Protein AF-A0A0L8H7U5-F1 (afdb_monomer)

Foldseek 3Di:
DAAADQDDDPQPVLVVVLCVVCVVVPHDCSPDHFPSVCSVVQVVVCVVVVH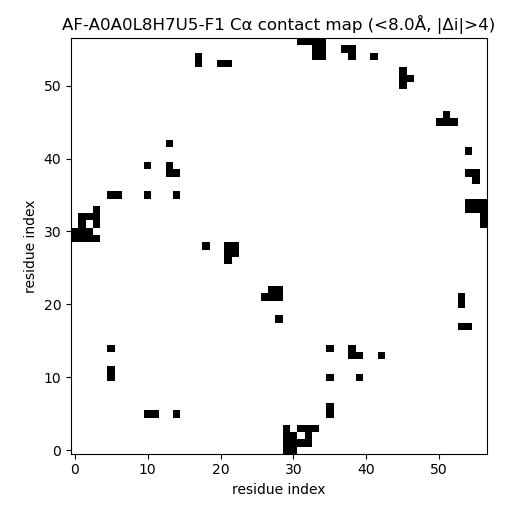DDHGHD

Solvent-accessible surface area (backbone atoms only — not comparable to full-atom values): 3581 Å² total; per-residue (Å²): 136,58,79,64,74,78,78,73,90,85,46,59,66,55,49,52,48,47,43,50,51,34,47,75,75,72,47,66,47,54,74,45,54,66,45,70,92,48,38,66,62,50,50,51,50,23,60,78,66,76,45,88,70,89,69,65,94

Structure (mmCIF, N/CA/C/O backbone):
data_AF-A0A0L8H7U5-F1
#
_entry.id   AF-A0A0L8H7U5-F1
#
loop_
_atom_site.group_PDB
_atom_site.id
_atom_site.type_symbol
_atom_site.label_atom_id
_atom_site.label_alt_id
_atom_site.label_comp_id
_atom_site.label_asym_id
_atom_site.label_entity_id
_atom_site.label_seq_id
_atom_site.pdbx_PDB_ins_code
_atom_site.Cartn_x
_atom_site.Cartn_y
_atom_site.Cartn_z
_atom_site.occupancy
_atom_site.B_iso_or_equiv
_atom_site.auth_seq_id
_atom_site.auth_comp_id
_atom_site.auth_asym_id
_atom_site.auth_atom_id
_atom_site.pdbx_PDB_model_num
ATOM 1 N N . HIS A 1 1 ? 4.909 -6.671 -17.440 1.00 51.00 1 HIS A N 1
ATOM 2 C CA . HIS A 1 1 ? 5.280 -7.131 -16.091 1.00 51.00 1 HIS A CA 1
ATOM 3 C C . HIS A 1 1 ? 5.923 -5.949 -15.400 1.00 51.00 1 HIS A C 1
ATOM 5 O O . HIS A 1 1 ? 6.949 -5.498 -15.892 1.00 51.00 1 HIS A O 1
ATOM 11 N N . ILE A 1 2 ? 5.292 -5.385 -14.372 1.00 54.44 2 ILE A N 1
ATOM 12 C CA . ILE A 1 2 ? 5.992 -4.454 -13.484 1.00 54.44 2 ILE A CA 1
ATOM 13 C C . ILE A 1 2 ? 6.463 -5.316 -12.307 1.00 54.44 2 ILE A C 1
ATOM 15 O O . ILE A 1 2 ? 5.802 -6.280 -11.929 1.00 54.44 2 ILE A O 1
ATOM 19 N N . ILE A 1 3 ? 7.695 -5.107 -11.871 1.00 63.97 3 ILE A N 1
ATOM 20 C CA . ILE A 1 3 ? 8.276 -5.743 -10.691 1.00 63.97 3 ILE A CA 1
ATOM 21 C C . ILE A 1 3 ? 8.832 -4.559 -9.918 1.00 63.97 3 ILE A C 1
ATOM 23 O O . ILE A 1 3 ? 9.720 -3.883 -10.434 1.00 63.97 3 ILE A O 1
ATOM 27 N N . ASP A 1 4 ? 8.262 -4.280 -8.750 1.00 69.81 4 ASP A N 1
ATOM 28 C CA . ASP A 1 4 ? 8.712 -3.212 -7.859 1.00 69.81 4 ASP A CA 1
ATOM 29 C C . ASP A 1 4 ? 9.551 -3.837 -6.739 1.00 69.81 4 ASP A C 1
ATOM 31 O O . ASP A 1 4 ? 8.995 -4.398 -5.794 1.00 69.81 4 ASP A O 1
ATOM 35 N N . PRO A 1 5 ? 10.885 -3.887 -6.870 1.00 75.38 5 PRO A N 1
ATOM 36 C CA . PRO A 1 5 ? 11.729 -4.353 -5.786 1.00 75.38 5 PRO A CA 1
ATOM 37 C C . PRO A 1 5 ? 11.784 -3.293 -4.683 1.00 75.38 5 PRO A C 1
ATOM 39 O O . PRO A 1 5 ? 11.843 -2.094 -4.964 1.00 75.38 5 PRO A O 1
ATOM 42 N N . GLN A 1 6 ? 11.873 -3.723 -3.421 1.00 76.94 6 GLN A N 1
ATOM 43 C CA . GLN A 1 6 ? 12.267 -2.797 -2.361 1.00 76.94 6 GLN A CA 1
ATOM 44 C C . GLN A 1 6 ? 13.604 -2.129 -2.738 1.00 76.94 6 GLN A C 1
ATOM 46 O O . GLN A 1 6 ? 14.540 -2.780 -3.218 1.00 76.94 6 GLN A O 1
ATOM 51 N N . VAL A 1 7 ? 13.712 -0.831 -2.500 1.00 76.62 7 VAL A N 1
ATOM 52 C CA . VAL A 1 7 ? 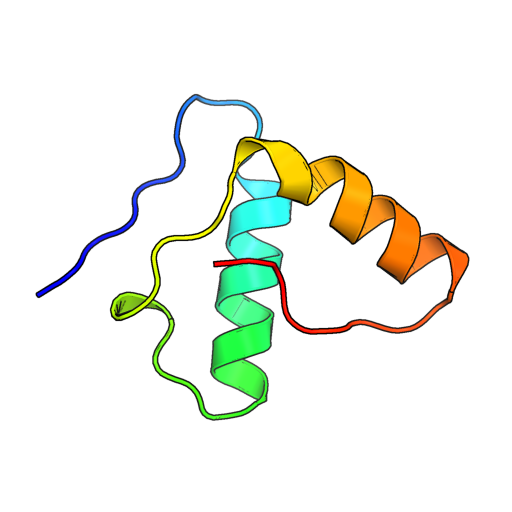14.926 -0.053 -2.703 1.00 76.62 7 VAL A CA 1
ATOM 53 C C . VAL A 1 7 ? 15.676 -0.012 -1.376 1.00 76.62 7 VAL A C 1
ATOM 55 O O . VAL A 1 7 ? 15.230 0.576 -0.395 1.00 76.62 7 VAL A O 1
ATOM 58 N N . GLY A 1 8 ? 16.851 -0.639 -1.347 1.00 71.56 8 GLY A N 1
ATOM 59 C CA . GLY A 1 8 ? 17.704 -0.703 -0.159 1.00 71.56 8 GLY A CA 1
ATOM 60 C C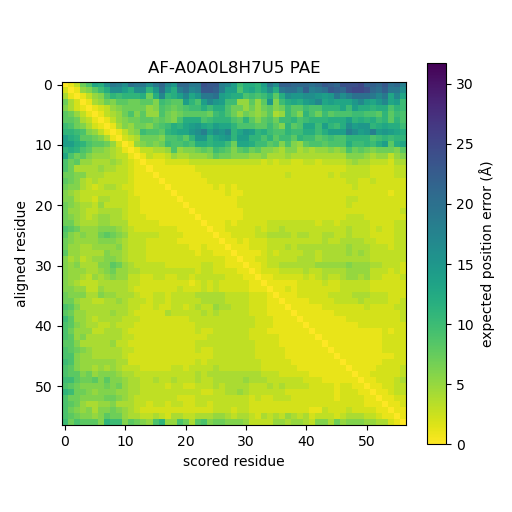 . GLY A 1 8 ? 17.380 -1.872 0.779 1.00 71.56 8 GLY A C 1
ATOM 61 O O . GLY A 1 8 ? 16.546 -2.725 0.492 1.00 71.56 8 GLY A O 1
ATOM 62 N N . ALA A 1 9 ? 18.094 -1.950 1.904 1.00 70.94 9 ALA A N 1
ATOM 63 C CA . ALA A 1 9 ? 18.029 -3.089 2.830 1.00 70.94 9 ALA A CA 1
ATOM 64 C C . ALA A 1 9 ? 17.154 -2.847 4.075 1.00 70.94 9 ALA A C 1
ATOM 66 O O . ALA A 1 9 ? 16.967 -3.761 4.869 1.00 70.94 9 ALA A O 1
ATOM 67 N N . TYR A 1 10 ? 16.644 -1.626 4.265 1.00 69.94 10 TYR A N 1
ATOM 68 C CA . TYR A 1 10 ? 16.062 -1.179 5.539 1.00 69.94 10 TYR A CA 1
ATOM 69 C C . TYR A 1 10 ? 14.540 -0.986 5.521 1.00 69.94 10 TYR A C 1
ATOM 71 O O . TYR A 1 10 ? 13.971 -0.684 6.566 1.00 69.94 10 TYR A O 1
ATOM 79 N N . ASP A 1 11 ? 13.897 -1.111 4.357 1.00 69.44 11 ASP A N 1
ATOM 80 C CA . ASP A 1 11 ? 12.464 -0.844 4.159 1.00 69.44 11 ASP A CA 1
ATOM 81 C C . ASP A 1 11 ? 11.676 -2.093 3.727 1.00 69.44 11 ASP A C 1
ATOM 83 O O . A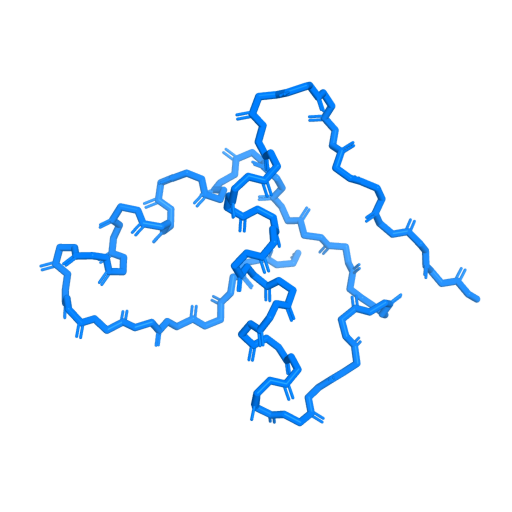SP A 1 11 ? 10.582 -1.986 3.173 1.00 69.44 11 ASP A O 1
ATOM 87 N N . CYS A 1 12 ? 12.196 -3.292 4.016 1.00 77.56 12 CYS A N 1
ATOM 88 C CA . CYS A 1 12 ? 11.489 -4.545 3.733 1.00 77.56 12 CYS A CA 1
ATOM 89 C C . CYS A 1 12 ? 10.138 -4.634 4.458 1.00 77.56 12 CYS A C 1
ATOM 91 O O . CYS A 1 12 ? 9.152 -5.069 3.864 1.00 77.56 12 CYS A O 1
ATOM 93 N N . ASP A 1 13 ? 10.071 -4.180 5.711 1.00 85.44 13 ASP A N 1
ATOM 94 C CA . ASP A 1 13 ? 8.871 -4.284 6.547 1.00 85.44 13 ASP A CA 1
ATOM 95 C C . ASP A 1 13 ? 7.682 -3.461 6.010 1.00 85.44 13 ASP A C 1
ATOM 97 O O . ASP A 1 13 ? 6.614 -4.036 5.7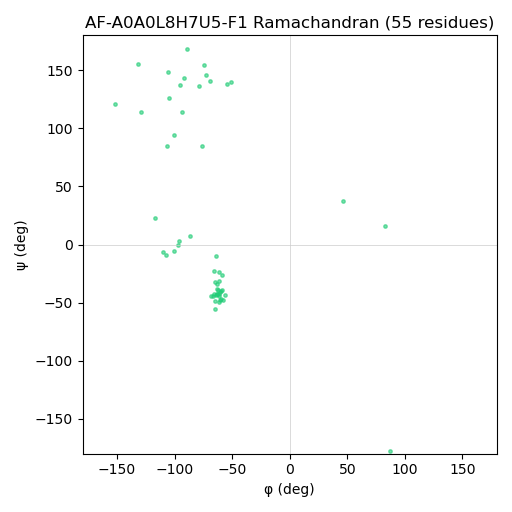69 1.00 85.44 13 ASP A O 1
ATOM 101 N N . PRO A 1 14 ? 7.807 -2.133 5.782 1.00 88.00 14 PRO A N 1
ATOM 102 C CA . PRO A 1 14 ? 6.699 -1.351 5.246 1.00 88.00 14 PRO A CA 1
ATOM 103 C C . PRO A 1 14 ? 6.325 -1.784 3.824 1.00 88.00 14 PRO A C 1
ATOM 105 O O . PRO A 1 14 ? 5.143 -1.744 3.480 1.00 88.00 14 PRO A O 1
ATOM 108 N N . PHE A 1 15 ? 7.293 -2.243 3.022 1.00 87.81 15 PHE A N 1
ATOM 109 C CA . PHE A 1 15 ? 7.028 -2.769 1.686 1.00 87.81 15 PHE A CA 1
ATOM 110 C C . PHE A 1 15 ? 6.179 -4.042 1.722 1.00 87.81 15 PHE A C 1
ATOM 112 O O . PHE A 1 15 ? 5.151 -4.122 1.047 1.00 87.81 15 PHE A O 1
ATOM 119 N N . ALA A 1 16 ? 6.545 -5.008 2.569 1.00 90.00 16 ALA A N 1
ATOM 120 C CA . ALA A 1 16 ? 5.780 -6.236 2.752 1.00 90.00 16 ALA A CA 1
ATOM 121 C C . ALA A 1 16 ? 4.342 -5.953 3.219 1.00 90.00 16 ALA A C 1
ATOM 123 O O . ALA A 1 16 ? 3.402 -6.585 2.737 1.00 90.00 16 ALA A O 1
ATOM 124 N N . LEU A 1 17 ? 4.155 -4.972 4.108 1.00 92.19 17 LEU A N 1
ATOM 125 C CA . LEU A 1 17 ? 2.828 -4.561 4.574 1.00 92.19 17 LEU A CA 1
ATOM 126 C C . LEU A 1 17 ? 1.988 -3.912 3.473 1.00 92.19 17 LEU A C 1
ATOM 128 O O . LEU A 1 17 ? 0.813 -4.251 3.340 1.00 92.19 17 LEU A O 1
ATOM 132 N N . ALA A 1 18 ? 2.566 -3.013 2.675 1.00 91.56 18 ALA A N 1
ATOM 133 C CA . ALA A 1 18 ? 1.866 -2.400 1.549 1.00 91.56 18 ALA A CA 1
ATOM 134 C C . ALA A 1 18 ? 1.432 -3.452 0.522 1.00 91.56 18 ALA A C 1
ATOM 136 O O . ALA A 1 18 ? 0.278 -3.470 0.093 1.00 91.56 18 ALA A O 1
ATOM 137 N N . TYR A 1 19 ? 2.334 -4.379 0.197 1.00 92.12 19 TYR A N 1
ATOM 138 C CA . TYR A 1 19 ? 2.060 -5.480 -0.718 1.00 92.12 19 TYR A CA 1
ATOM 139 C C . TYR A 1 19 ? 0.938 -6.386 -0.189 1.00 92.12 19 TYR A C 1
ATOM 141 O O . TYR A 1 19 ? -0.030 -6.665 -0.897 1.00 92.12 19 TYR A O 1
ATOM 149 N N . ALA A 1 20 ? 1.025 -6.806 1.078 1.00 93.56 20 ALA A N 1
ATOM 150 C CA . ALA A 1 20 ? 0.014 -7.642 1.720 1.00 93.56 20 ALA A CA 1
ATOM 151 C C . ALA A 1 20 ? -1.351 -6.946 1.807 1.00 93.56 20 ALA A C 1
ATOM 153 O O . ALA A 1 20 ? -2.380 -7.581 1.582 1.00 93.56 20 ALA A O 1
ATOM 154 N N . PHE A 1 21 ? -1.371 -5.644 2.096 1.00 94.19 21 PHE A N 1
ATOM 155 C CA . PHE A 1 21 ? -2.604 -4.868 2.155 1.00 94.19 21 PHE A CA 1
ATOM 156 C C . PHE A 1 21 ? -3.335 -4.875 0.808 1.00 94.19 21 PHE A C 1
ATOM 158 O O . PHE A 1 21 ? -4.527 -5.171 0.765 1.00 94.19 21 PHE A O 1
ATOM 165 N N . GLU A 1 22 ? -2.621 -4.612 -0.290 1.00 94.56 22 GLU A N 1
ATOM 166 C CA . GLU A 1 22 ? -3.189 -4.636 -1.642 1.00 94.56 22 GLU A CA 1
ATOM 167 C C . GLU A 1 22 ? -3.740 -6.026 -2.005 1.00 94.56 22 GLU A C 1
ATOM 169 O O . GLU A 1 22 ? -4.846 -6.115 -2.540 1.00 94.56 22 GLU A O 1
ATOM 174 N N . LEU A 1 23 ? -3.043 -7.112 -1.640 1.00 94.19 23 LEU A N 1
ATOM 175 C CA . LEU A 1 23 ? -3.562 -8.477 -1.818 1.00 94.19 23 LEU A CA 1
ATOM 176 C C . LEU A 1 23 ? -4.878 -8.701 -1.062 1.00 94.19 23 LEU A C 1
ATOM 178 O O . LEU A 1 23 ? -5.830 -9.241 -1.624 1.00 94.19 23 LEU A O 1
ATOM 182 N N . VAL A 1 24 ? -4.945 -8.284 0.207 1.00 95.56 24 VAL A N 1
ATOM 183 C CA . VAL A 1 24 ? -6.128 -8.479 1.064 1.00 95.56 24 VAL A CA 1
ATOM 184 C C . VAL A 1 24 ? -7.351 -7.739 0.520 1.00 95.56 24 VAL A C 1
ATOM 186 O O . VAL A 1 24 ? -8.465 -8.249 0.631 1.00 95.56 24 VAL A O 1
ATOM 189 N N . ILE A 1 25 ? -7.165 -6.572 -0.105 1.00 94.25 25 ILE A N 1
ATOM 190 C CA . ILE A 1 25 ? -8.263 -5.813 -0.726 1.00 94.25 25 ILE A CA 1
ATOM 191 C C . ILE A 1 25 ? -8.566 -6.236 -2.175 1.00 94.25 25 ILE A C 1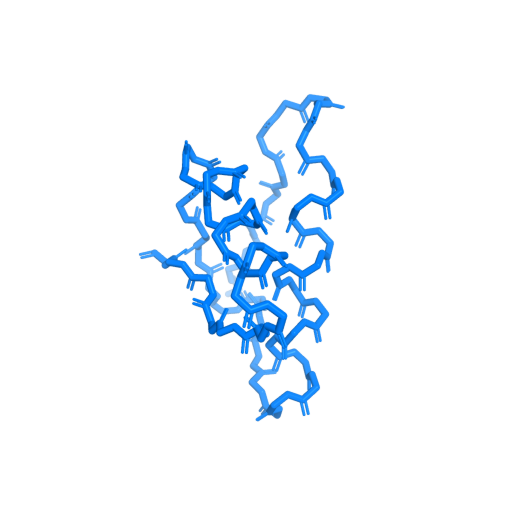
ATOM 193 O O . ILE A 1 25 ? -9.380 -5.594 -2.836 1.00 94.25 25 ILE A O 1
ATOM 197 N N . GLY A 1 26 ? -7.946 -7.315 -2.665 1.00 95.19 26 GLY A N 1
ATOM 198 C CA . GLY A 1 26 ? -8.217 -7.899 -3.983 1.00 95.19 26 GLY A CA 1
ATOM 199 C C . GLY A 1 26 ? -7.489 -7.229 -5.151 1.00 95.19 26 GLY A C 1
ATOM 200 O O . GLY A 1 26 ? -7.863 -7.442 -6.305 1.00 95.19 26 GLY A O 1
ATOM 201 N N . ASN A 1 27 ? -6.463 -6.424 -4.874 1.00 94.56 27 ASN A N 1
ATOM 202 C CA . ASN A 1 27 ? -5.641 -5.794 -5.899 1.00 94.56 27 ASN A CA 1
ATOM 203 C C . ASN A 1 27 ? -4.446 -6.671 -6.306 1.00 94.56 27 ASN A C 1
ATOM 205 O O . ASN A 1 27 ? -4.107 -7.664 -5.668 1.00 94.56 27 ASN A O 1
ATOM 209 N N . ALA A 1 28 ? -3.808 -6.266 -7.405 1.00 92.94 28 ALA A N 1
ATOM 210 C CA . ALA A 1 28 ? -2.629 -6.894 -7.992 1.00 92.94 28 ALA A CA 1
ATOM 211 C C . ALA A 1 28 ? -1.385 -6.014 -7.731 1.00 92.94 28 ALA A C 1
ATOM 213 O O . ALA A 1 28 ? -1.068 -5.162 -8.570 1.00 92.94 28 ALA A O 1
ATOM 214 N N . PRO A 1 29 ? -0.721 -6.134 -6.563 1.00 90.75 29 PRO A N 1
ATOM 215 C CA . PRO A 1 29 ? 0.382 -5.255 -6.159 1.00 90.75 29 PRO A CA 1
ATOM 216 C C . PRO A 1 29 ? 1.600 -5.298 -7.081 1.00 90.75 29 PRO A C 1
ATOM 218 O O . PRO A 1 29 ? 2.317 -4.310 -7.181 1.00 90.75 29 PRO A O 1
ATOM 221 N N . GLU A 1 30 ? 1.810 -6.382 -7.828 1.00 89.12 30 GLU A N 1
ATOM 222 C CA . GLU A 1 30 ? 2.840 -6.462 -8.867 1.00 89.12 30 GLU A CA 1
ATOM 223 C C . GLU A 1 30 ? 2.612 -5.477 -10.029 1.00 89.12 30 GLU A C 1
ATOM 225 O O . GLU A 1 30 ? 3.471 -5.306 -10.888 1.00 89.12 30 GLU A O 1
ATOM 230 N N . LYS A 1 31 ? 1.452 -4.817 -10.090 1.00 89.75 31 LYS A N 1
ATOM 231 C CA . LYS A 1 31 ? 1.153 -3.766 -11.072 1.00 89.75 31 LYS A CA 1
ATOM 232 C C . LYS A 1 31 ? 1.380 -2.357 -10.524 1.00 89.75 31 LYS A C 1
ATOM 234 O O . LYS A 1 31 ? 1.143 -1.398 -11.258 1.00 89.75 31 LYS A O 1
ATOM 239 N N . PHE A 1 32 ? 1.797 -2.221 -9.268 1.00 87.94 32 PHE A N 1
ATOM 240 C CA . PHE A 1 32 ? 2.049 -0.936 -8.629 1.00 87.94 32 PHE A CA 1
ATOM 241 C C . PHE A 1 32 ? 3.549 -0.685 -8.494 1.00 87.94 32 PHE A C 1
ATOM 243 O O . PHE A 1 32 ? 4.340 -1.612 -8.357 1.00 87.94 32 PHE A O 1
ATOM 250 N N . LEU A 1 33 ? 3.912 0.589 -8.568 1.00 89.69 33 LEU A N 1
ATOM 251 C CA . LEU A 1 33 ? 5.173 1.111 -8.062 1.00 89.69 33 LEU A CA 1
ATOM 252 C C . LEU A 1 33 ? 4.788 1.839 -6.786 1.00 89.69 33 LEU A C 1
ATOM 254 O O . LEU A 1 33 ? 3.848 2.619 -6.847 1.00 89.69 33 LEU A O 1
ATOM 258 N N . PHE A 1 34 ? 5.402 1.531 -5.652 1.00 89.50 34 PHE A N 1
ATOM 259 C CA . PHE A 1 34 ? 5.125 2.222 -4.398 1.00 89.50 34 PHE A CA 1
ATOM 260 C C . PHE A 1 34 ? 6.082 3.399 -4.217 1.00 89.50 34 PHE A C 1
ATOM 262 O O . PHE A 1 34 ? 7.277 3.300 -4.507 1.00 89.50 34 PHE A O 1
ATOM 269 N N . ASP A 1 35 ? 5.591 4.499 -3.643 1.00 90.00 35 ASP A N 1
ATOM 270 C CA . ASP A 1 35 ? 6.457 5.599 -3.216 1.00 90.00 35 ASP A CA 1
ATOM 271 C C . ASP A 1 35 ? 7.185 5.214 -1.919 1.00 90.00 35 ASP A C 1
ATOM 273 O O . ASP A 1 35 ? 6.768 5.535 -0.798 1.00 90.00 35 ASP A O 1
ATOM 277 N N . GLN A 1 36 ? 8.303 4.505 -2.089 1.00 87.56 36 GLN A N 1
ATOM 278 C CA . GLN A 1 36 ? 9.105 3.952 -0.997 1.00 87.56 36 GLN A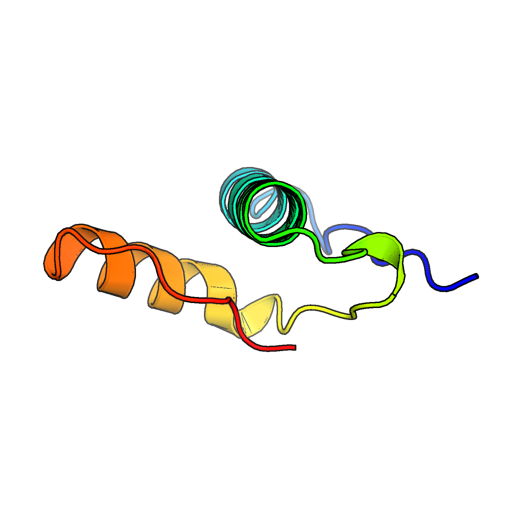 CA 1
ATOM 279 C C . GLN A 1 36 ? 9.617 5.027 -0.027 1.00 87.56 36 GLN A C 1
ATOM 281 O O . GLN A 1 36 ? 9.764 4.769 1.169 1.00 87.56 36 GLN A O 1
ATOM 286 N N . SER A 1 37 ? 9.783 6.269 -0.502 1.00 89.12 37 SER A N 1
ATOM 287 C CA . SER A 1 37 ? 10.236 7.395 0.323 1.00 89.12 37 SER A CA 1
ATOM 288 C C . SER A 1 37 ? 9.237 7.792 1.418 1.00 89.12 37 SER A C 1
ATOM 290 O O . SER A 1 37 ? 9.624 8.365 2.438 1.00 89.12 37 SER A O 1
ATOM 292 N N . LYS A 1 38 ? 7.953 7.451 1.247 1.00 90.56 38 LYS A N 1
ATOM 293 C CA . LYS A 1 38 ? 6.868 7.837 2.163 1.00 90.56 38 LYS A CA 1
ATOM 294 C C . LYS A 1 38 ? 6.339 6.694 3.021 1.00 90.56 38 LYS A C 1
ATOM 296 O O . LYS A 1 38 ? 5.571 6.944 3.952 1.00 90.56 38 LYS A O 1
ATOM 301 N N . MET A 1 39 ? 6.744 5.450 2.763 1.00 91.19 39 MET A N 1
ATOM 302 C CA . MET A 1 39 ? 6.100 4.279 3.371 1.00 91.19 39 MET A CA 1
ATOM 303 C C . MET A 1 39 ? 6.236 4.236 4.894 1.00 91.19 39 MET A C 1
ATOM 305 O O . MET A 1 39 ? 5.272 3.906 5.581 1.00 91.19 39 MET A O 1
ATOM 309 N N . ARG A 1 40 ? 7.388 4.633 5.450 1.00 91.12 40 ARG A N 1
ATOM 310 C CA . ARG A 1 40 ? 7.574 4.693 6.912 1.00 91.12 40 ARG A CA 1
ATOM 311 C C . ARG A 1 40 ? 6.654 5.711 7.582 1.00 91.12 40 ARG A C 1
ATOM 313 O O . ARG A 1 40 ? 6.078 5.421 8.630 1.00 91.12 40 ARG A O 1
ATOM 320 N N . ALA A 1 41 ? 6.519 6.896 6.989 1.00 93.44 41 ALA A N 1
ATOM 321 C CA . ALA A 1 41 ? 5.637 7.938 7.508 1.00 93.44 41 ALA A CA 1
ATOM 322 C C . ALA A 1 41 ? 4.167 7.498 7.432 1.00 93.44 41 ALA A C 1
ATOM 324 O O . ALA A 1 41 ? 3.425 7.648 8.401 1.00 93.44 41 ALA A O 1
ATOM 325 N N . HIS A 1 42 ? 3.775 6.875 6.318 1.00 93.94 42 HIS A N 1
ATOM 326 C CA . HIS A 1 42 ? 2.433 6.320 6.130 1.00 93.94 42 HIS A CA 1
ATOM 327 C C . HIS A 1 42 ? 2.115 5.192 7.116 1.00 93.94 42 HIS A C 1
ATOM 329 O O . HIS A 1 42 ? 1.032 5.160 7.698 1.00 93.94 42 HIS A O 1
ATOM 335 N N . LEU A 1 43 ? 3.067 4.286 7.354 1.00 93.00 43 LEU A N 1
ATOM 336 C CA . LEU A 1 43 ? 2.894 3.191 8.306 1.00 93.00 43 LEU A CA 1
ATOM 337 C C . LEU A 1 43 ? 2.707 3.716 9.736 1.00 93.00 43 LEU A C 1
ATOM 339 O O . LEU A 1 43 ? 1.814 3.260 10.447 1.00 93.00 43 LEU A O 1
ATOM 343 N N . ARG A 1 44 ? 3.497 4.722 10.135 1.00 95.00 44 ARG A N 1
ATOM 344 C CA . ARG A 1 44 ? 3.322 5.410 11.421 1.00 95.00 44 ARG A CA 1
ATOM 345 C C . ARG A 1 44 ? 1.923 6.016 11.540 1.00 95.00 44 ARG A C 1
ATOM 347 O O . ARG A 1 44 ? 1.250 5.762 12.532 1.00 95.00 44 ARG A O 1
ATOM 354 N N . PHE A 1 45 ? 1.465 6.728 10.508 1.00 95.44 45 PHE A N 1
ATOM 355 C CA . PHE A 1 45 ? 0.109 7.279 10.456 1.00 95.44 45 PHE A CA 1
ATOM 356 C C . PHE A 1 45 ? -0.964 6.190 10.626 1.00 95.44 45 PHE A C 1
ATOM 358 O O . PHE A 1 45 ? -1.904 6.375 11.398 1.00 95.44 45 PHE A O 1
ATOM 365 N N . CYS A 1 46 ? -0.820 5.037 9.963 1.00 95.62 46 CYS A N 1
ATOM 366 C CA . CYS A 1 46 ? -1.768 3.926 10.093 1.00 95.62 46 CYS A CA 1
ATOM 367 C C . CYS A 1 46 ? -1.836 3.387 11.531 1.00 95.62 46 CYS A C 1
ATOM 369 O O . CYS A 1 46 ? -2.931 3.131 12.036 1.00 95.62 46 CYS A O 1
ATOM 371 N N . PHE A 1 47 ? -0.687 3.241 12.201 1.00 95.38 47 PHE A N 1
ATOM 372 C CA . PHE A 1 47 ? -0.636 2.788 13.592 1.00 95.38 47 PHE A CA 1
ATOM 373 C C . PHE A 1 47 ? -1.210 3.817 14.568 1.00 95.38 47 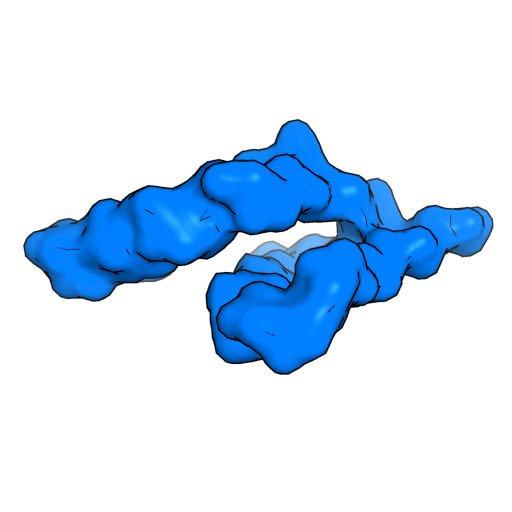PHE A C 1
ATOM 375 O O . PHE A 1 47 ? -2.014 3.451 15.422 1.00 95.38 47 PHE A O 1
ATOM 382 N N . GLU A 1 48 ? -0.869 5.098 14.415 1.00 98.00 48 GLU A N 1
ATOM 383 C CA . GLU A 1 48 ? -1.392 6.187 15.255 1.00 98.00 48 GLU A CA 1
ATOM 384 C C . GLU A 1 48 ? -2.918 6.326 15.147 1.00 98.00 48 GLU A C 1
ATOM 386 O O . GLU A 1 48 ? -3.582 6.661 16.125 1.00 98.00 48 GLU A O 1
ATOM 391 N N . ASN A 1 49 ? -3.487 6.013 13.979 1.00 97.12 49 ASN A N 1
ATOM 392 C CA . ASN A 1 49 ? -4.930 6.063 13.732 1.00 97.12 49 ASN A CA 1
ATOM 393 C C . ASN A 1 49 ? -5.631 4.703 13.899 1.00 97.12 49 ASN A C 1
ATOM 395 O O . ASN A 1 49 ? -6.832 4.604 13.641 1.00 97.12 49 ASN A O 1
ATOM 399 N N . ASN A 1 50 ? -4.899 3.654 14.301 1.00 95.44 50 ASN A N 1
ATOM 400 C CA . ASN A 1 50 ? -5.375 2.271 14.423 1.00 95.44 50 ASN A CA 1
ATOM 401 C C . ASN A 1 50 ? -6.182 1.784 13.199 1.00 95.44 50 ASN A C 1
ATOM 403 O O . ASN A 1 50 ? -7.202 1.099 13.318 1.00 95.44 50 ASN A O 1
ATOM 407 N N . LYS A 1 51 ? -5.760 2.201 12.001 1.00 94.56 51 LYS A N 1
ATOM 408 C CA . LYS A 1 51 ? -6.460 1.923 10.747 1.00 94.56 51 LYS A CA 1
ATOM 409 C C . LYS A 1 51 ? -5.476 1.889 9.589 1.00 94.56 51 LYS A C 1
ATOM 411 O O . LYS A 1 51 ? -4.838 2.891 9.280 1.00 94.56 51 LYS A O 1
ATOM 416 N N . PHE A 1 52 ? -5.425 0.756 8.897 1.00 93.50 52 PHE A N 1
ATOM 417 C CA . PHE A 1 52 ? -4.687 0.643 7.644 1.00 93.50 52 PHE A CA 1
ATOM 418 C C . PHE A 1 52 ? -5.472 1.255 6.481 1.00 93.50 52 PHE A C 1
ATOM 420 O O . PHE A 1 52 ? -6.677 1.037 6.332 1.00 93.50 52 PHE A O 1
ATOM 427 N N . VAL A 1 53 ? -4.763 2.015 5.651 1.00 93.94 53 VAL A N 1
ATOM 428 C CA . VAL A 1 53 ? -5.243 2.589 4.390 1.00 93.94 53 VAL A CA 1
ATOM 429 C C . VAL A 1 53 ? -4.211 2.317 3.286 1.00 93.94 53 VAL A C 1
ATOM 431 O O . VAL A 1 53 ? -3.030 2.148 3.615 1.00 93.94 53 VAL A O 1
ATOM 434 N N . PRO A 1 54 ? -4.620 2.280 2.001 1.00 92.81 54 PRO A N 1
ATOM 435 C CA . PRO A 1 54 ? -3.707 2.001 0.893 1.00 92.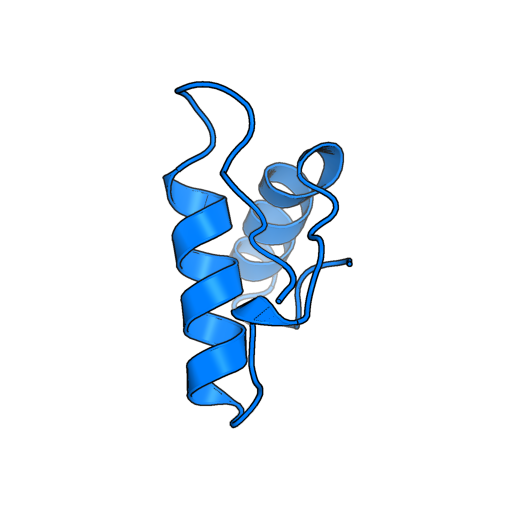81 54 PRO A CA 1
ATOM 436 C C . PRO A 1 54 ? -2.460 2.892 0.921 1.00 92.81 54 PRO A C 1
ATOM 438 O O . PRO A 1 54 ? -2.554 4.088 1.213 1.00 92.81 54 PRO A O 1
ATOM 441 N N . PHE A 1 55 ? -1.301 2.309 0.617 1.00 91.88 55 PHE A N 1
ATOM 442 C CA . PHE A 1 55 ? -0.043 3.046 0.497 1.00 91.88 55 PHE A CA 1
ATOM 443 C C . PHE A 1 55 ? -0.016 3.857 -0.807 1.00 91.88 55 PHE A C 1
ATOM 445 O O . PHE A 1 55 ? -0.694 3.520 -1.781 1.00 91.88 55 PHE A O 1
ATOM 452 N N . GLN A 1 56 ? 0.765 4.941 -0.824 1.00 88.75 56 GLN A N 1
ATOM 453 C CA . GLN A 1 56 ? 0.948 5.750 -2.033 1.00 88.75 56 GLN A CA 1
ATOM 454 C C . GLN A 1 56 ? 1.746 4.981 -3.094 1.00 88.75 56 GLN A C 1
ATOM 456 O O . GLN A 1 56 ? 2.693 4.264 -2.764 1.00 88.75 56 GLN A O 1
ATOM 461 N N . LYS A 1 57 ? 1.332 5.156 -4.350 1.00 86.12 57 LYS A N 1
ATOM 462 C CA . LYS A 1 57 ? 1.924 4.562 -5.549 1.00 86.12 57 LYS A CA 1
ATOM 463 C C . LYS A 1 57 ? 2.694 5.643 -6.297 1.00 86.12 57 LYS A C 1
ATOM 465 O O . LYS A 1 57 ? 2.077 6.719 -6.472 1.00 86.12 57 LYS A O 1
#

pLDDT: mean 87.26, std 10.51, range [51.0, 98.0]

Organism: Octopus bimaculoides (NCBI:txid37653)

Secondary structure (DSSP, 8-state):
------SSSS-HHHHHHHHHHHHHTT--GGG----GGGHHHHHHHHHHTT---PPP-

Mean predicted aligned error: 4.49 Å

Sequence (57 aa):
HIIDPQVGAYDCDPFALAYAFELVIGNAPEKFLFDQSKMRAHLRFCFENNKFVPFQK

Radius of gyration: 10.88 Å; Cα contacts (8 Å, |Δi|>4): 51; chains: 1; bounding box: 26×16×31 Å

Nearest PDB structures (foldseek):
  2lfh-assembly1_A  TM=3.882E-01  e=8.641E+00  Homo sapiens